Protein AF-A0A1G6QLH1-F1 (afdb_monomer)

Structure (mmCIF, N/CA/C/O backbone):
data_AF-A0A1G6QLH1-F1
#
_entry.id   AF-A0A1G6QLH1-F1
#
loop_
_atom_site.group_PDB
_atom_site.id
_atom_site.type_symbol
_atom_site.label_atom_id
_atom_site.label_alt_id
_atom_site.label_comp_id
_atom_site.label_asym_id
_atom_site.label_entity_id
_atom_site.label_seq_id
_atom_site.pdbx_PDB_ins_code
_atom_site.Cartn_x
_atom_site.Cartn_y
_atom_site.Cartn_z
_atom_site.occupancy
_atom_site.B_iso_or_equiv
_atom_site.auth_seq_id
_atom_site.auth_comp_id
_atom_site.auth_asym_id
_atom_site.auth_atom_id
_atom_site.pdbx_PDB_model_num
ATOM 1 N N . MET A 1 1 ? 5.270 2.599 -30.595 1.00 37.44 1 MET A N 1
ATOM 2 C CA . MET A 1 1 ? 6.417 1.786 -31.062 1.00 37.44 1 MET A CA 1
ATOM 3 C C . MET A 1 1 ? 7.254 1.364 -29.854 1.00 37.44 1 MET A C 1
ATOM 5 O O . MET A 1 1 ? 8.178 2.069 -29.483 1.00 37.44 1 MET A O 1
ATOM 9 N N . ALA A 1 2 ? 6.910 0.246 -29.208 1.00 46.53 2 ALA A N 1
ATOM 10 C CA . ALA A 1 2 ? 7.595 -0.287 -28.018 1.00 46.53 2 ALA A CA 1
ATOM 11 C C . ALA A 1 2 ? 8.685 -1.324 -28.377 1.00 46.53 2 ALA A C 1
ATOM 13 O O . ALA A 1 2 ? 8.892 -2.287 -27.650 1.00 46.53 2 ALA A O 1
ATOM 14 N N . LYS A 1 3 ? 9.314 -1.193 -29.556 1.00 46.44 3 LYS A N 1
ATOM 15 C CA . LYS A 1 3 ? 10.043 -2.305 -30.190 1.00 46.44 3 LYS A CA 1
ATOM 16 C C . LYS A 1 3 ? 11.565 -2.309 -29.975 1.00 46.44 3 LYS A C 1
ATOM 18 O O . LYS A 1 3 ? 12.158 -3.363 -30.141 1.00 46.44 3 LYS A O 1
ATOM 23 N N . PHE A 1 4 ? 12.219 -1.204 -29.600 1.00 53.22 4 PHE A N 1
ATOM 24 C CA . PHE A 1 4 ? 13.695 -1.161 -29.618 1.00 53.22 4 PHE A CA 1
ATOM 25 C C . PHE A 1 4 ? 14.329 -0.294 -28.519 1.00 53.22 4 PHE A C 1
ATOM 27 O O . PHE A 1 4 ? 14.903 0.753 -28.795 1.00 53.22 4 PHE A O 1
ATOM 34 N N . ALA A 1 5 ? 14.254 -0.744 -27.270 1.00 49.09 5 ALA A N 1
ATOM 35 C CA . ALA A 1 5 ? 15.181 -0.326 -26.218 1.00 49.09 5 ALA A CA 1
ATOM 36 C C . ALA A 1 5 ? 15.418 -1.554 -25.319 1.00 49.09 5 ALA A C 1
ATOM 38 O O . ALA A 1 5 ? 14.501 -1.901 -24.572 1.00 49.09 5 ALA A O 1
ATOM 39 N N . PRO A 1 6 ? 16.565 -2.252 -25.447 1.00 54.81 6 PRO A N 1
ATOM 40 C CA . PRO A 1 6 ? 16.816 -3.544 -24.796 1.00 54.81 6 PRO A CA 1
ATOM 41 C C . PRO A 1 6 ? 16.552 -3.542 -23.283 1.00 54.81 6 PRO A C 1
ATOM 43 O O . PRO A 1 6 ? 16.060 -4.533 -22.753 1.00 54.81 6 PRO A O 1
ATOM 46 N N . ASP A 1 7 ? 16.765 -2.405 -22.617 1.00 56.53 7 ASP A N 1
ATOM 47 C CA . ASP A 1 7 ? 16.636 -2.285 -21.161 1.00 56.53 7 ASP A CA 1
ATOM 48 C C . ASP A 1 7 ? 15.257 -1.793 -20.680 1.00 56.53 7 ASP A C 1
ATOM 50 O O . ASP A 1 7 ? 14.822 -2.132 -19.579 1.00 56.53 7 ASP A O 1
ATOM 54 N N . ARG A 1 8 ? 14.485 -1.057 -21.500 1.00 55.94 8 ARG A N 1
ATOM 55 C CA . ARG A 1 8 ? 13.204 -0.453 -21.053 1.00 55.94 8 ARG A CA 1
ATOM 56 C C . ARG A 1 8 ? 12.136 -1.482 -20.678 1.00 55.94 8 ARG A C 1
ATOM 58 O O . ARG A 1 8 ? 11.296 -1.203 -19.827 1.00 55.94 8 ARG A O 1
ATOM 65 N N . GLY A 1 9 ? 12.159 -2.660 -21.303 1.00 61.56 9 GLY A N 1
ATOM 66 C CA . GLY A 1 9 ? 11.229 -3.745 -20.983 1.00 61.56 9 GLY A CA 1
ATOM 67 C C . GLY A 1 9 ? 11.463 -4.320 -19.584 1.00 61.56 9 GLY A C 1
ATOM 68 O O . GLY A 1 9 ? 10.513 -4.484 -18.822 1.00 61.56 9 GLY A O 1
ATOM 69 N N . GLY A 1 10 ? 12.727 -4.565 -19.219 1.00 69.75 10 GLY A N 1
ATOM 70 C CA . GLY A 1 10 ? 13.097 -5.077 -17.896 1.00 69.75 10 GLY A CA 1
ATOM 71 C C . GLY A 1 10 ? 12.793 -4.078 -16.781 1.00 69.75 10 GLY A C 1
ATOM 72 O O . GLY A 1 10 ? 12.197 -4.440 -15.767 1.00 69.75 10 GLY A O 1
ATOM 73 N N . HIS A 1 11 ? 13.107 -2.802 -17.010 1.00 68.62 11 HIS A N 1
ATOM 74 C CA . HIS A 1 11 ? 12.799 -1.711 -16.085 1.00 68.62 11 HIS A CA 1
ATOM 75 C C . HIS A 1 11 ? 11.292 -1.520 -15.861 1.00 68.62 11 HIS A C 1
ATOM 77 O O . HIS A 1 11 ? 10.854 -1.359 -14.723 1.00 68.62 11 HIS A O 1
ATOM 83 N N . ALA A 1 12 ? 10.475 -1.632 -16.913 1.00 72.88 12 ALA A N 1
ATOM 84 C CA . ALA A 1 12 ? 9.019 -1.558 -16.790 1.00 72.88 12 ALA A CA 1
ATOM 85 C C . ALA A 1 12 ? 8.431 -2.724 -15.974 1.00 72.88 12 ALA A C 1
ATOM 87 O O . ALA A 1 12 ? 7.539 -2.514 -15.151 1.00 72.88 12 ALA A O 1
ATOM 88 N N . VAL A 1 13 ? 8.945 -3.945 -16.159 1.00 77.38 13 VAL A N 1
ATOM 89 C CA . VAL A 1 13 ? 8.517 -5.118 -15.375 1.00 77.38 13 VAL A CA 1
ATOM 90 C C . VAL A 1 13 ? 8.939 -4.979 -13.909 1.00 77.38 13 VAL A C 1
ATOM 92 O O . VAL A 1 13 ? 8.131 -5.232 -13.016 1.00 77.38 13 VAL A O 1
ATOM 95 N N . ALA A 1 14 ? 10.165 -4.520 -13.644 1.00 76.75 14 ALA A N 1
ATOM 96 C CA . ALA A 1 14 ? 10.653 -4.280 -12.287 1.00 76.75 14 ALA A CA 1
ATOM 97 C C . ALA A 1 14 ? 9.832 -3.197 -11.564 1.00 76.75 14 ALA A C 1
ATOM 99 O O . ALA A 1 14 ? 9.372 -3.422 -10.444 1.00 76.75 14 ALA A O 1
ATOM 100 N N . ALA A 1 15 ? 9.569 -2.062 -12.220 1.00 70.69 15 ALA A N 1
ATOM 101 C CA . ALA A 1 15 ? 8.709 -1.008 -11.682 1.00 70.69 15 ALA A CA 1
ATOM 102 C C . ALA A 1 15 ? 7.278 -1.514 -11.423 1.00 70.69 15 ALA A C 1
ATOM 104 O O . ALA A 1 15 ? 6.700 -1.226 -10.374 1.00 70.69 15 ALA A O 1
ATOM 105 N N . GLY A 1 16 ? 6.730 -2.327 -12.332 1.00 75.88 16 GLY A N 1
ATOM 106 C CA . GLY A 1 16 ? 5.420 -2.959 -12.172 1.00 75.88 16 GLY A CA 1
ATOM 107 C C . GLY A 1 16 ? 5.332 -3.880 -10.951 1.00 75.88 16 GLY A C 1
ATOM 108 O O . GLY A 1 16 ? 4.357 -3.809 -10.204 1.00 75.88 16 GLY A O 1
ATOM 109 N N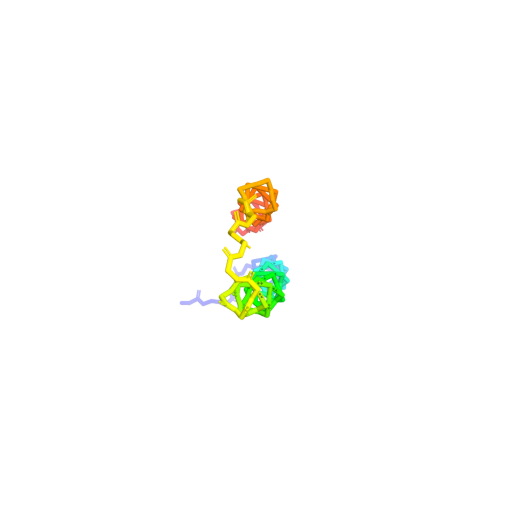 . LEU A 1 17 ? 6.361 -4.694 -10.694 1.00 82.31 17 LEU A N 1
ATOM 110 C CA . LEU A 1 17 ? 6.423 -5.561 -9.509 1.00 82.31 17 LEU A CA 1
ATOM 111 C C . LEU A 1 17 ? 6.502 -4.759 -8.204 1.00 82.31 17 LEU A C 1
ATOM 113 O O . LEU A 1 17 ? 5.831 -5.102 -7.230 1.00 82.31 17 LEU A O 1
ATOM 117 N N . ILE A 1 18 ? 7.272 -3.667 -8.192 1.00 80.31 18 ILE A N 1
ATOM 118 C CA . ILE A 1 18 ? 7.380 -2.768 -7.033 1.00 80.31 18 ILE A CA 1
ATOM 119 C C . ILE A 1 18 ? 6.021 -2.119 -6.733 1.00 80.31 18 ILE A C 1
ATOM 121 O O . ILE A 1 18 ? 5.580 -2.100 -5.581 1.00 80.31 18 ILE A O 1
ATOM 125 N N . LEU A 1 19 ? 5.317 -1.652 -7.768 1.00 81.31 19 LEU A N 1
ATOM 126 C CA . LEU A 1 19 ? 3.968 -1.091 -7.653 1.00 81.31 19 LEU A CA 1
ATOM 127 C C . LEU A 1 19 ? 2.936 -2.129 -7.192 1.00 81.31 19 LEU A C 1
ATOM 129 O O . LEU A 1 19 ? 2.106 -1.820 -6.336 1.00 81.31 19 LEU A O 1
ATOM 133 N N . MET A 1 20 ? 3.009 -3.368 -7.686 1.00 84.56 20 MET A N 1
ATOM 134 C CA . MET A 1 20 ? 2.173 -4.469 -7.190 1.00 84.56 20 MET A CA 1
ATOM 135 C C . MET A 1 20 ? 2.404 -4.728 -5.698 1.00 84.56 20 MET A C 1
ATOM 137 O O . MET A 1 20 ? 1.440 -4.844 -4.940 1.00 84.56 20 MET A O 1
ATOM 141 N N . GLY A 1 21 ? 3.665 -4.774 -5.259 1.00 83.12 21 GLY A N 1
ATOM 142 C CA . GLY A 1 21 ? 4.016 -4.941 -3.848 1.00 83.12 21 GLY A CA 1
ATOM 143 C C . GLY A 1 21 ? 3.474 -3.810 -2.971 1.00 83.12 21 GLY A C 1
ATOM 144 O O . GLY A 1 21 ? 2.882 -4.068 -1.921 1.00 83.12 21 GLY A O 1
ATOM 145 N N . ALA A 1 22 ? 3.594 -2.562 -3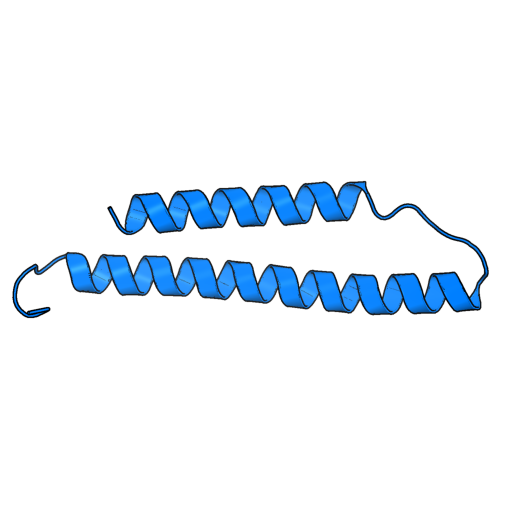.430 1.00 79.31 22 ALA A N 1
ATOM 146 C CA . ALA A 1 22 ? 3.025 -1.403 -2.744 1.00 79.31 22 ALA A CA 1
ATOM 147 C C . ALA A 1 22 ? 1.490 -1.490 -2.639 1.00 79.31 22 ALA A C 1
ATOM 149 O O . ALA A 1 22 ? 0.930 -1.254 -1.568 1.00 79.31 22 ALA A O 1
ATOM 150 N N . GLY A 1 23 ? 0.804 -1.896 -3.712 1.00 80.81 23 GLY A N 1
ATOM 151 C CA . GLY A 1 23 ? -0.650 -2.090 -3.713 1.00 80.81 23 GLY A CA 1
ATOM 152 C C . GLY A 1 23 ? -1.120 -3.202 -2.766 1.00 80.81 23 GLY A C 1
ATOM 153 O O . GLY A 1 23 ? -2.130 -3.046 -2.072 1.00 80.81 23 GLY A O 1
ATOM 154 N N . LEU A 1 24 ? -0.364 -4.301 -2.677 1.00 87.81 24 LEU A N 1
ATOM 155 C CA . LEU A 1 24 ? -0.630 -5.385 -1.725 1.00 87.81 24 LEU A CA 1
ATOM 156 C C . LEU A 1 24 ? -0.453 -4.928 -0.275 1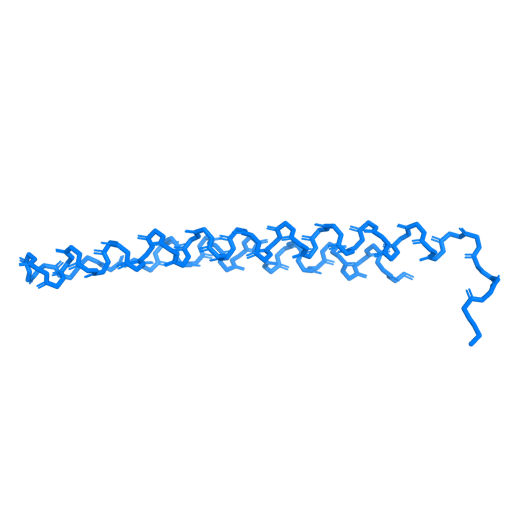.00 87.81 24 LEU A C 1
ATOM 158 O O . LEU A 1 24 ? -1.308 -5.223 0.559 1.00 87.81 24 LEU A O 1
ATOM 162 N N . LEU A 1 25 ? 0.601 -4.164 0.019 1.00 81.31 25 LEU A N 1
ATOM 163 C CA . LEU A 1 25 ? 0.821 -3.570 1.342 1.00 81.31 25 LEU A CA 1
ATOM 164 C C . LEU A 1 25 ? -0.337 -2.654 1.752 1.00 81.31 25 LEU A C 1
ATOM 166 O O . LEU A 1 25 ? -0.844 -2.770 2.869 1.00 81.31 25 LEU A O 1
ATOM 170 N N . VAL A 1 26 ? -0.800 -1.795 0.839 1.00 84.31 26 VAL A N 1
ATOM 171 C CA . VAL A 1 26 ? -1.962 -0.922 1.074 1.00 84.31 26 VAL A CA 1
ATOM 172 C C . VAL A 1 26 ? -3.225 -1.739 1.331 1.00 84.31 26 VAL A C 1
ATOM 174 O O . VAL A 1 26 ? -3.955 -1.447 2.276 1.00 84.31 26 VAL A O 1
ATOM 177 N N . SER A 1 27 ? -3.474 -2.785 0.543 1.00 82.50 27 SER A N 1
ATOM 178 C CA . SER A 1 27 ? -4.663 -3.633 0.706 1.00 82.50 27 SER A CA 1
ATOM 179 C C . SER A 1 27 ? -4.644 -4.414 2.022 1.00 82.50 27 SER A C 1
ATOM 181 O O . SER A 1 27 ? -5.658 -4.488 2.723 1.00 82.50 27 SER A O 1
ATOM 183 N N . ALA A 1 28 ? -3.485 -4.957 2.404 1.00 85.81 28 ALA A N 1
ATOM 184 C CA . ALA A 1 28 ? -3.304 -5.649 3.676 1.00 85.81 28 ALA A CA 1
ATOM 185 C C . ALA A 1 28 ? -3.513 -4.695 4.860 1.00 85.81 28 ALA A C 1
ATOM 187 O O . ALA A 1 28 ? -4.278 -5.005 5.778 1.00 85.81 28 ALA A O 1
ATOM 188 N N . TYR A 1 29 ? -2.905 -3.506 4.812 1.00 80.00 29 TYR A N 1
ATOM 189 C CA . TYR A 1 29 ? -3.097 -2.479 5.832 1.00 80.00 29 TYR A CA 1
ATOM 1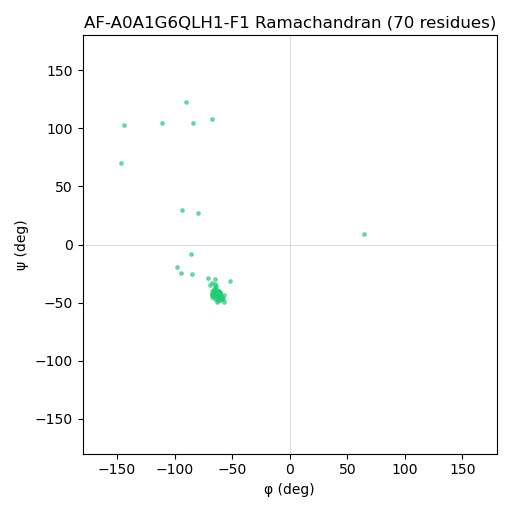90 C C . TYR A 1 29 ? -4.557 -2.025 5.922 1.00 80.00 29 TYR A C 1
ATOM 192 O O . TYR A 1 29 ? -5.110 -1.953 7.019 1.00 80.00 29 TYR A O 1
ATOM 200 N N . GLY A 1 30 ? -5.203 -1.782 4.779 1.00 80.81 30 GLY A N 1
ATOM 201 C CA . GLY A 1 30 ? -6.617 -1.424 4.704 1.00 80.81 30 GLY A CA 1
ATOM 202 C C . GLY A 1 30 ? -7.507 -2.478 5.355 1.00 80.81 30 GLY A C 1
ATOM 203 O O . GLY A 1 30 ? -8.365 -2.137 6.162 1.00 80.81 30 GLY A O 1
ATOM 204 N N . THR A 1 31 ? -7.243 -3.761 5.101 1.00 84.12 31 THR A N 1
ATOM 205 C CA . THR A 1 31 ? -7.995 -4.880 5.693 1.00 84.12 31 THR A CA 1
ATOM 206 C C . THR A 1 31 ? -7.798 -4.972 7.208 1.00 84.12 31 THR A C 1
ATOM 208 O O . THR A 1 31 ? -8.763 -5.138 7.958 1.00 84.12 31 THR A O 1
ATOM 211 N N . LEU A 1 32 ? -6.556 -4.842 7.686 1.00 81.62 32 LEU A N 1
ATOM 212 C CA . LEU A 1 32 ? -6.256 -4.840 9.121 1.00 81.62 32 LEU A CA 1
ATOM 213 C C . LEU A 1 32 ? -6.900 -3.646 9.824 1.00 81.62 32 LEU A C 1
ATOM 215 O O . LEU A 1 32 ? -7.473 -3.801 10.902 1.00 81.62 32 LEU A O 1
ATOM 219 N N . ARG A 1 33 ? -6.853 -2.466 9.200 1.00 79.50 33 ARG A N 1
ATOM 220 C CA . ARG A 1 33 ? -7.484 -1.259 9.725 1.00 79.50 33 ARG A CA 1
ATOM 221 C C . ARG A 1 33 ? -9.000 -1.366 9.722 1.00 79.50 33 ARG A C 1
ATOM 223 O O . ARG A 1 33 ? -9.604 -0.962 10.704 1.00 79.50 33 ARG A O 1
ATOM 230 N N . TYR A 1 34 ? -9.596 -1.949 8.686 1.00 78.19 34 TYR A N 1
ATOM 231 C CA . TYR A 1 34 ? -11.034 -2.193 8.628 1.00 78.19 34 TYR A CA 1
ATOM 232 C C . TYR A 1 34 ? -11.485 -3.035 9.824 1.00 78.19 34 TYR A C 1
ATOM 234 O O . TYR A 1 34 ? -12.355 -2.613 10.574 1.00 78.19 34 TYR A O 1
ATOM 242 N N . ARG A 1 35 ? -10.801 -4.155 10.097 1.00 80.50 35 ARG A N 1
ATOM 243 C CA . ARG A 1 35 ? -11.087 -5.003 11.270 1.00 80.50 35 ARG A CA 1
ATOM 244 C C . ARG A 1 35 ? -10.809 -4.315 12.605 1.00 80.50 35 ARG A C 1
ATOM 246 O O . ARG A 1 35 ? -11.512 -4.561 13.578 1.00 80.50 35 ARG A O 1
ATOM 253 N N . ALA A 1 36 ? -9.764 -3.495 12.685 1.00 79.56 36 ALA A N 1
ATOM 254 C CA . ALA A 1 36 ? -9.460 -2.748 13.900 1.00 79.56 36 ALA A CA 1
ATOM 255 C C . ALA A 1 36 ? -10.534 -1.692 14.187 1.00 79.56 36 ALA A C 1
ATOM 257 O O . ALA A 1 36 ? -10.955 -1.568 15.329 1.00 79.56 36 ALA A O 1
ATOM 258 N N . VAL A 1 37 ? -10.999 -0.971 13.165 1.00 78.88 37 VAL A N 1
ATOM 259 C CA . VAL A 1 37 ? -12.076 0.023 13.280 1.00 78.88 37 VAL A CA 1
ATOM 260 C C . VAL A 1 37 ? -13.405 -0.647 13.620 1.00 78.88 37 VAL A C 1
ATOM 262 O O . VAL A 1 37 ? -14.110 -0.146 14.484 1.00 78.88 37 VAL A O 1
ATOM 265 N N . ASP A 1 38 ? -13.708 -1.796 13.019 1.00 80.69 38 ASP A N 1
ATOM 266 C CA . ASP A 1 38 ? -14.905 -2.592 13.324 1.00 80.69 38 ASP A CA 1
ATOM 267 C C . ASP A 1 38 ? -14.951 -2.991 14.813 1.00 80.69 38 ASP A C 1
ATOM 269 O O . ASP A 1 38 ? -15.913 -2.709 15.522 1.00 80.6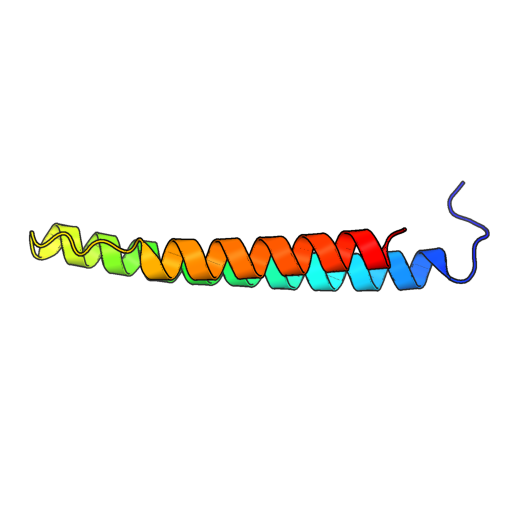9 38 ASP A O 1
ATOM 273 N N . ARG A 1 39 ? -13.827 -3.486 15.352 1.00 74.75 39 ARG A N 1
ATOM 274 C CA . ARG A 1 39 ? -13.682 -3.760 16.796 1.00 74.75 39 ARG A CA 1
ATOM 275 C C . ARG A 1 39 ? -13.739 -2.501 17.667 1.00 74.75 39 ARG A C 1
ATOM 277 O O . ARG A 1 39 ? -14.205 -2.561 18.803 1.00 74.75 39 ARG A O 1
ATOM 284 N N . GLN A 1 40 ? -13.229 -1.368 17.186 1.00 72.88 40 GLN A N 1
ATOM 285 C CA . GLN A 1 40 ? -13.306 -0.087 17.904 1.00 72.88 40 GLN A CA 1
ATOM 286 C C . GLN A 1 40 ? -14.742 0.450 17.955 1.00 72.88 40 GLN A C 1
ATOM 288 O O . GLN A 1 40 ? -15.137 1.025 18.966 1.00 72.88 40 GLN A O 1
ATOM 293 N N . LEU A 1 41 ? -15.531 0.217 16.902 1.00 76.19 41 LEU A N 1
ATOM 294 C CA . LEU A 1 41 ? -16.957 0.535 16.853 1.00 76.19 41 LEU A CA 1
ATOM 295 C C . LEU A 1 41 ? -17.754 -0.343 17.824 1.00 76.19 41 LEU A C 1
ATOM 297 O O . LEU A 1 41 ? -18.572 0.189 18.569 1.00 76.19 41 LEU A O 1
ATOM 301 N N . GLU A 1 42 ? -17.474 -1.648 17.884 1.00 76.81 42 GLU A N 1
ATOM 302 C CA . GLU A 1 42 ? -18.109 -2.556 18.856 1.00 76.81 42 GLU A CA 1
ATOM 303 C C . GLU A 1 42 ? -17.731 -2.242 20.312 1.00 76.81 42 GLU A C 1
ATOM 305 O O . GLU A 1 42 ? -18.570 -2.330 21.205 1.00 76.81 42 GLU A O 1
ATOM 310 N N . SER A 1 43 ? -16.474 -1.865 20.571 1.00 74.62 43 SER A N 1
ATOM 311 C CA . SER A 1 43 ? -15.981 -1.564 21.926 1.00 74.62 43 SER A CA 1
ATOM 312 C C . SER A 1 43 ? -16.221 -0.120 22.381 1.00 74.62 43 SER A C 1
ATOM 314 O O . SER A 1 43 ? -15.959 0.204 23.540 1.00 74.62 43 SER A O 1
ATOM 316 N N . GLY A 1 44 ? -16.688 0.763 21.491 1.00 69.81 44 GLY A N 1
ATOM 317 C CA . GLY A 1 44 ? -16.897 2.191 21.764 1.00 69.81 44 GLY A CA 1
ATOM 318 C C . GLY A 1 44 ? -15.615 2.983 22.069 1.00 69.81 44 GLY A C 1
ATOM 319 O O . GLY A 1 44 ? -15.691 4.138 22.487 1.00 69.81 44 GLY A O 1
ATOM 320 N N . GLN A 1 45 ? -14.436 2.380 21.886 1.00 65.75 45 GLN A N 1
ATOM 321 C CA . GLN A 1 45 ? -13.129 2.967 22.183 1.00 65.75 45 GLN A CA 1
ATOM 322 C C . GLN A 1 45 ? -12.381 3.232 20.873 1.00 65.75 45 GLN A C 1
ATOM 324 O O . GLN A 1 45 ? -11.852 2.317 20.245 1.00 65.75 45 GLN A O 1
ATOM 329 N N . PHE A 1 46 ? -12.310 4.497 20.458 1.00 62.28 46 PHE A N 1
ATOM 330 C CA . PHE A 1 46 ? -11.591 4.903 19.249 1.00 62.28 46 PHE A CA 1
ATOM 331 C C . PHE A 1 46 ? -10.099 5.094 19.547 1.00 62.28 46 PHE A C 1
ATOM 333 O O . PHE A 1 46 ? -9.692 6.099 20.131 1.00 62.28 46 PHE A O 1
ATOM 340 N N . ALA A 1 47 ? -9.266 4.142 19.128 1.00 67.06 47 ALA A N 1
ATOM 341 C CA . ALA A 1 47 ? -7.815 4.260 19.232 1.00 67.06 47 ALA A CA 1
ATOM 342 C C . ALA A 1 47 ? -7.247 4.914 17.954 1.00 67.06 47 ALA A C 1
ATOM 344 O O . ALA A 1 47 ? -7.438 4.378 16.853 1.00 67.06 47 ALA A O 1
ATOM 345 N N . PRO A 1 48 ? -6.526 6.049 18.052 1.00 58.84 48 PRO A N 1
ATOM 346 C CA . PRO A 1 48 ? -6.040 6.769 16.882 1.00 58.84 48 PRO A CA 1
ATOM 347 C C . PRO A 1 48 ? -4.964 5.964 16.144 1.00 58.84 48 PRO A C 1
ATOM 349 O O . PRO A 1 48 ? -3.819 5.848 16.572 1.00 58.84 48 PRO A O 1
ATOM 352 N N . ALA A 1 49 ? -5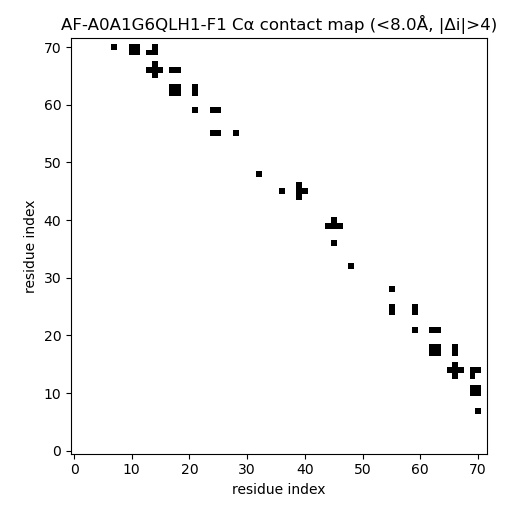.319 5.438 14.973 1.00 64.38 49 ALA A N 1
ATOM 353 C CA . ALA A 1 49 ? -4.427 4.666 14.105 1.00 64.38 49 ALA A CA 1
ATOM 354 C C . ALA A 1 49 ? -3.481 5.550 13.257 1.00 64.38 49 ALA A C 1
ATOM 356 O O . ALA A 1 49 ? -3.079 5.175 12.151 1.00 64.38 49 ALA A O 1
ATOM 357 N N . THR A 1 50 ? -3.148 6.747 13.743 1.00 68.56 50 THR A N 1
ATOM 358 C CA . THR A 1 50 ? -2.372 7.764 13.020 1.00 68.56 50 THR A CA 1
ATOM 359 C C . THR A 1 50 ? -0.956 7.278 12.725 1.00 68.56 50 THR A C 1
ATOM 361 O O . THR A 1 50 ? -0.490 7.404 11.598 1.00 68.56 50 THR A O 1
ATOM 364 N N . PHE A 1 51 ? -0.300 6.630 13.693 1.00 73.81 51 PHE A N 1
ATOM 365 C CA . PHE A 1 51 ? 1.079 6.158 13.537 1.00 73.81 51 PHE A CA 1
ATOM 366 C C . PHE A 1 51 ? 1.220 5.111 12.42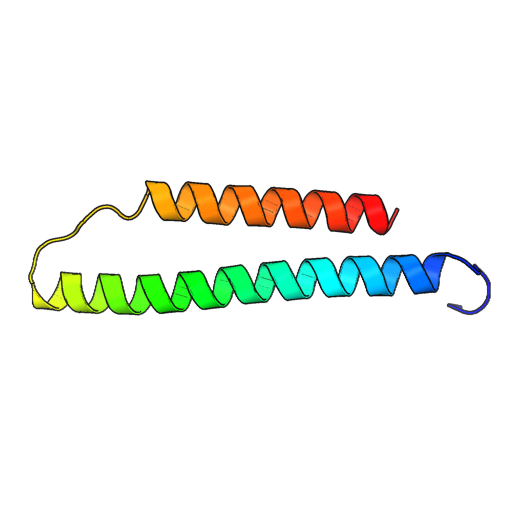5 1.00 73.81 51 PHE A C 1
ATOM 368 O O . PHE A 1 51 ? 2.060 5.242 11.539 1.00 73.81 51 PHE A O 1
ATOM 375 N N . ALA A 1 52 ? 0.344 4.104 12.421 1.00 72.69 52 ALA A N 1
ATOM 376 C CA . ALA A 1 52 ? 0.379 3.064 11.402 1.00 72.69 52 ALA A CA 1
ATOM 377 C C . ALA A 1 52 ? 0.015 3.615 10.013 1.00 72.69 52 ALA A C 1
ATOM 379 O O . ALA A 1 52 ? 0.590 3.182 9.019 1.00 72.69 52 ALA A O 1
ATOM 380 N N . ALA A 1 53 ? -0.880 4.609 9.931 1.00 74.06 53 ALA A N 1
ATOM 381 C CA . ALA A 1 53 ? -1.192 5.271 8.663 1.00 74.06 53 ALA A CA 1
ATOM 382 C C . ALA A 1 53 ? 0.038 5.989 8.108 1.00 74.06 53 ALA A C 1
ATOM 384 O O . ALA A 1 53 ? 0.403 5.776 6.958 1.00 74.06 53 ALA A O 1
ATOM 385 N N . ILE A 1 54 ? 0.703 6.788 8.948 1.00 80.31 54 ILE A N 1
ATOM 386 C CA . ILE A 1 54 ? 1.909 7.532 8.576 1.00 80.31 54 ILE A CA 1
ATOM 387 C C . ILE A 1 54 ? 2.999 6.569 8.104 1.00 80.31 54 ILE A C 1
ATOM 389 O O . ILE A 1 54 ? 3.573 6.783 7.037 1.00 80.31 54 ILE A O 1
ATOM 393 N N . ALA A 1 55 ? 3.248 5.485 8.843 1.00 77.81 55 ALA A N 1
ATOM 394 C CA . ALA A 1 55 ? 4.244 4.485 8.467 1.00 77.81 55 ALA A CA 1
ATOM 395 C C . ALA A 1 55 ? 3.923 3.840 7.109 1.00 77.81 55 ALA A C 1
ATOM 397 O O . ALA A 1 55 ? 4.785 3.786 6.233 1.00 77.81 55 ALA A O 1
ATOM 398 N N . THR A 1 56 ? 2.673 3.419 6.899 1.00 76.88 56 THR A N 1
ATOM 399 C CA . THR A 1 56 ? 2.258 2.759 5.650 1.00 76.88 56 THR A CA 1
ATOM 400 C C . THR A 1 56 ? 2.358 3.713 4.461 1.00 76.88 56 THR A C 1
ATOM 402 O O . THR A 1 56 ? 2.951 3.365 3.443 1.00 76.88 56 THR A O 1
ATOM 405 N N . THR A 1 57 ? 1.857 4.944 4.598 1.00 80.56 57 THR A N 1
ATOM 406 C CA . THR A 1 57 ? 1.937 5.967 3.545 1.00 80.56 57 THR A CA 1
ATOM 407 C C . THR A 1 57 ? 3.385 6.325 3.220 1.00 80.56 57 THR A C 1
ATOM 409 O O . THR A 1 57 ? 3.734 6.445 2.048 1.00 80.56 57 THR A O 1
ATOM 412 N N . THR A 1 58 ? 4.251 6.436 4.231 1.00 86.00 58 THR A N 1
ATOM 413 C CA . THR A 1 58 ? 5.684 6.707 4.030 1.00 86.00 58 THR A CA 1
ATOM 414 C C . THR A 1 58 ? 6.344 5.590 3.221 1.00 86.00 58 THR A C 1
ATOM 416 O O . THR A 1 58 ? 7.006 5.870 2.224 1.00 86.00 58 THR A O 1
ATOM 419 N N . ILE A 1 59 ? 6.108 4.324 3.583 1.00 84.06 59 ILE A N 1
ATOM 420 C CA . ILE A 1 59 ? 6.657 3.159 2.866 1.00 84.06 59 ILE A CA 1
ATOM 421 C C . ILE A 1 59 ? 6.162 3.122 1.417 1.00 84.06 59 ILE A C 1
ATOM 423 O O . ILE A 1 59 ? 6.957 2.944 0.497 1.00 84.06 59 ILE A O 1
ATOM 427 N N . VAL A 1 60 ? 4.863 3.333 1.197 1.00 83.81 60 VAL A N 1
ATOM 428 C CA . VAL A 1 60 ? 4.264 3.341 -0.147 1.00 83.81 60 VAL A CA 1
ATOM 429 C C . VAL A 1 60 ? 4.839 4.466 -1.000 1.00 83.81 60 VAL A C 1
ATOM 431 O O . VAL A 1 60 ? 5.152 4.247 -2.167 1.00 83.81 60 VAL A O 1
ATOM 434 N N . THR A 1 61 ? 5.037 5.648 -0.418 1.00 84.81 61 THR A N 1
ATOM 435 C CA . THR A 1 61 ? 5.629 6.792 -1.124 1.00 84.81 61 THR A CA 1
ATOM 436 C C . THR A 1 61 ? 7.077 6.503 -1.523 1.00 84.81 61 THR A C 1
ATOM 438 O O . THR A 1 61 ? 7.461 6.777 -2.657 1.00 84.81 61 THR A O 1
ATOM 441 N N . LEU A 1 62 ? 7.871 5.884 -0.641 1.00 88.56 62 LEU A N 1
ATOM 442 C CA . LEU A 1 62 ? 9.240 5.467 -0.965 1.00 88.56 62 LEU A CA 1
ATOM 443 C C . LEU A 1 62 ? 9.270 4.412 -2.077 1.00 88.56 62 LEU A C 1
ATOM 445 O O . LEU A 1 62 ? 10.045 4.549 -3.020 1.00 88.56 62 LEU A O 1
ATOM 449 N N . LEU A 1 63 ? 8.405 3.395 -2.015 1.00 80.94 63 LEU A N 1
ATOM 450 C CA . LEU A 1 63 ? 8.298 2.383 -3.072 1.00 80.94 63 LEU A CA 1
ATOM 451 C C . LEU A 1 63 ? 7.891 3.003 -4.412 1.00 80.94 63 LEU A C 1
ATOM 453 O O . LEU A 1 63 ? 8.444 2.637 -5.446 1.00 80.94 63 LEU A O 1
ATOM 457 N N . ALA A 1 64 ? 6.969 3.968 -4.398 1.00 78.81 64 ALA A N 1
ATOM 458 C CA . ALA A 1 64 ? 6.567 4.694 -5.595 1.00 78.81 64 ALA A CA 1
ATOM 459 C C . ALA A 1 64 ? 7.729 5.510 -6.185 1.00 78.81 64 ALA A C 1
ATOM 461 O O . ALA A 1 64 ? 7.946 5.465 -7.393 1.00 78.81 64 ALA A O 1
ATOM 462 N N . LEU A 1 65 ? 8.517 6.197 -5.350 1.00 86.25 65 LEU A N 1
ATOM 463 C CA . LEU A 1 65 ? 9.711 6.922 -5.799 1.00 86.25 65 LEU A CA 1
ATOM 464 C C . LEU A 1 65 ? 10.750 5.982 -6.418 1.00 86.25 65 LEU A C 1
ATOM 466 O O . LEU A 1 65 ? 11.288 6.290 -7.480 1.00 86.25 65 LEU A O 1
ATOM 470 N N . VAL A 1 66 ? 10.996 4.821 -5.803 1.00 81.94 66 VAL A N 1
ATOM 471 C CA . VAL A 1 66 ? 11.897 3.801 -6.361 1.00 81.94 66 VAL A CA 1
ATOM 472 C C . VAL A 1 66 ? 11.363 3.285 -7.696 1.00 81.94 66 VAL A C 1
ATOM 474 O O . VAL A 1 66 ? 12.127 3.183 -8.647 1.00 81.94 66 VAL A O 1
ATOM 477 N N . ALA A 1 67 ? 10.062 3.009 -7.806 1.00 72.31 67 ALA A N 1
ATOM 478 C CA . ALA A 1 67 ? 9.461 2.562 -9.060 1.00 72.31 67 ALA A CA 1
ATOM 479 C C . ALA A 1 67 ? 9.625 3.599 -10.182 1.00 72.31 67 ALA A C 1
ATOM 481 O O . ALA A 1 67 ? 9.967 3.229 -11.300 1.00 72.31 67 ALA A O 1
ATOM 482 N N . VAL A 1 68 ? 9.437 4.890 -9.884 1.00 76.06 68 VAL A N 1
ATOM 483 C CA . VAL A 1 68 ? 9.662 5.980 -10.849 1.00 76.06 68 VAL A CA 1
ATOM 484 C C . VAL A 1 68 ? 11.135 6.075 -11.242 1.00 76.06 68 VAL A C 1
ATOM 486 O O . VAL A 1 68 ? 11.430 6.182 -12.426 1.00 76.06 68 VAL A O 1
ATOM 489 N N . ALA A 1 69 ? 12.055 5.990 -10.279 1.00 78.38 69 ALA A N 1
ATOM 490 C CA . ALA A 1 69 ? 13.492 6.017 -10.549 1.00 78.38 69 ALA A CA 1
ATOM 491 C C . ALA A 1 69 ? 13.961 4.818 -11.386 1.00 78.38 69 ALA A C 1
ATOM 493 O O . ALA A 1 69 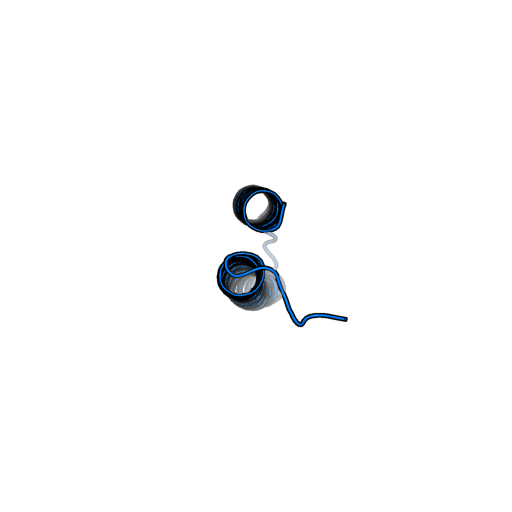? 14.847 4.968 -12.213 1.00 78.38 69 ALA A O 1
ATOM 494 N N . VAL A 1 70 ? 13.365 3.638 -11.186 1.00 73.00 70 VAL A N 1
ATOM 495 C CA . VAL A 1 70 ? 13.637 2.438 -11.995 1.00 73.00 70 VAL A CA 1
ATOM 496 C C . VAL A 1 70 ? 13.072 2.573 -13.409 1.00 73.00 70 VAL A C 1
ATOM 498 O O . VAL A 1 70 ? 13.593 1.948 -14.325 1.00 73.00 70 VAL A O 1
ATOM 501 N N . LEU A 1 71 ? 11.994 3.337 -13.584 1.00 68.56 71 LEU A N 1
ATOM 502 C CA . LEU A 1 71 ? 11.298 3.490 -14.860 1.00 68.56 71 LEU A CA 1
ATOM 503 C C . LEU A 1 71 ? 11.916 4.567 -15.774 1.00 68.56 71 LEU A C 1
ATOM 505 O O . LEU A 1 71 ? 11.720 4.498 -16.990 1.00 68.56 71 LEU A O 1
ATOM 509 N N . LEU A 1 72 ? 12.602 5.558 -15.195 1.00 74.06 72 LEU A N 1
ATOM 510 C CA . LEU A 1 72 ? 13.312 6.637 -15.897 1.00 74.06 72 LEU A CA 1
ATOM 511 C C . LEU A 1 72 ? 14.663 6.166 -16.447 1.00 74.06 72 LEU A C 1
ATOM 513 O O . LEU A 1 72 ? 14.926 6.479 -17.633 1.00 74.06 72 LEU A O 1
#

Organism: NCBI:txid168276

Mean predicted aligned error: 10.28 Å

Radius of gyration: 17.61 Å; Cα contacts (8 Å, |Δi|>4): 33; chains: 1; boundi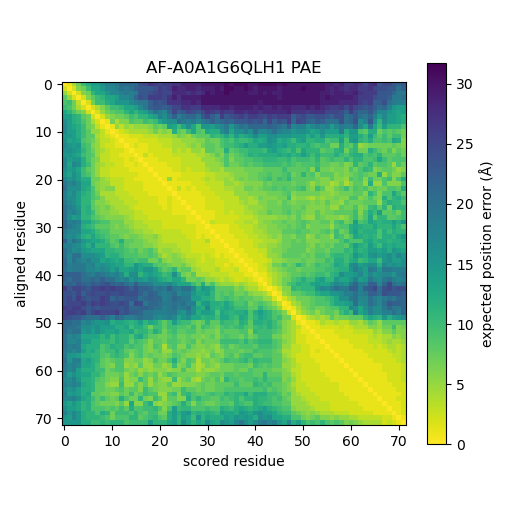ng box: 35×13×53 Å

Solvent-accessible surface area (backbone atoms only — not comparable to full-atom values): 4091 Å² total; per-residue (Å²): 137,94,81,87,56,94,61,59,60,58,27,48,52,52,22,49,52,41,49,50,52,42,52,48,51,51,50,52,50,50,52,54,48,50,54,51,49,54,52,21,63,75,66,73,50,84,74,84,62,58,67,63,49,52,53,52,52,51,53,40,51,52,43,50,50,50,24,51,64,52,58,108

Nearest PDB structures (foldseek):
  8pjn-assembly1_i  TM=5.560E-01  e=6.648E+00  Homo sapiens
  2f1m-assembly1_A  TM=5.705E-01  e=9.241E+00  Escherichia coli

Sequence (72 aa):
MAKFAPDRGGHAVAAGLILMGAGLLVSAYGTLRYRAVDRQLESGQFAPATFAAIATTTIVTLLALVAVAVLL

Secondary structure (DSSP, 8-state):
---S-TTHHHHHHHHHHHHHHHHHHHHHHHHHHHHHHHHHHHHT----THHHHHHHHHHHHHHHHHHHHHH-

Foldseek 3Di:
DPPDDVQLVVLLVVLVVLLVVLVVLVVVLVVVVVVVVVVCVVVVHDDDPPVVVVVSVVVSVVSNVVSVVSND

pLDDT: mean 74.12, std 10.75, range [37.44, 88.56]